Protein AF-A0A1A3BM52-F1 (afdb_monomer_lite)

Foldseek 3Di:
DDDDDDDDVVVVVVVLVVLVVVLVVLVVVLVVCLCVQLVDDQPDPDPVSVVVSNVRNVVSVVVSVVSVVVSVVSD

Secondary structure (DSSP, 8-state):
-PPP----HHHHHHHHHHHHHHHHHHHHHHHHHHHHHHSPPPSSSSHHHHHHHHHHHHHHHHHHHHHHHHHHHT-

Organism: Mycobacterium asiaticum (NCBI:txid1790)

pLDDT: mean 92.04, std 10.49, range [49.97, 98.38]

Structure (mmCIF, N/CA/C/O backbone):
data_AF-A0A1A3BM52-F1
#
_entry.id   AF-A0A1A3BM52-F1
#
loop_
_atom_site.group_PDB
_atom_site.id
_atom_site.type_symbol
_atom_site.label_atom_id
_atom_site.label_alt_id
_atom_site.label_comp_id
_atom_site.label_asym_id
_atom_site.label_entity_id
_atom_site.label_seq_id
_atom_site.pdbx_PDB_ins_code
_atom_site.Cartn_x
_atom_site.Cartn_y
_atom_site.Cartn_z
_atom_site.occupancy
_atom_site.B_iso_or_equiv
_atom_site.auth_seq_id
_atom_site.auth_comp_id
_atom_site.auth_asym_id
_atom_site.auth_atom_id
_atom_site.pdbx_PDB_model_num
ATOM 1 N N . MET A 1 1 ? 20.908 26.470 -38.632 1.00 49.97 1 MET A N 1
ATOM 2 C CA . MET A 1 1 ? 21.561 25.416 -37.827 1.00 49.97 1 MET A CA 1
ATOM 3 C C . MET A 1 1 ? 20.525 24.335 -37.571 1.00 49.97 1 MET A C 1
ATOM 5 O O . MET A 1 1 ? 19.570 24.599 -36.856 1.00 49.97 1 MET A O 1
ATOM 9 N N . SER A 1 2 ? 20.631 23.181 -38.231 1.00 53.66 2 SER A N 1
ATOM 10 C CA . SER A 1 2 ? 19.754 22.03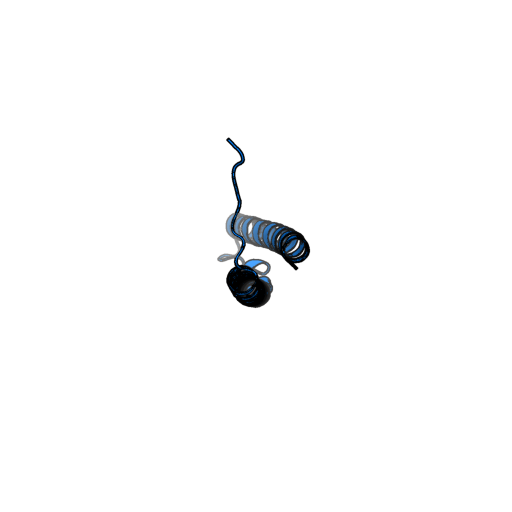5 -37.971 1.00 53.66 2 SER A CA 1
ATOM 11 C C . SER A 1 2 ? 20.235 21.324 -36.706 1.00 53.66 2 SER A C 1
ATOM 13 O O . SER A 1 2 ? 21.391 20.910 -36.640 1.00 53.66 2 SER A O 1
ATOM 15 N N . SER A 1 3 ? 19.370 21.205 -35.701 1.00 66.56 3 SER A N 1
ATOM 16 C CA . SER A 1 3 ? 19.618 20.319 -34.562 1.00 66.56 3 SER A CA 1
ATOM 17 C C . SER A 1 3 ? 19.423 18.876 -35.029 1.00 66.56 3 SER A C 1
ATOM 19 O O . SER A 1 3 ? 18.364 18.548 -35.564 1.00 66.56 3 SER A O 1
ATOM 21 N N . PHE A 1 4 ? 20.440 18.031 -34.867 1.00 64.19 4 PHE A N 1
ATOM 22 C CA . PHE A 1 4 ? 20.324 16.591 -35.078 1.00 64.19 4 PHE A CA 1
ATOM 23 C C . PHE A 1 4 ? 20.114 15.927 -33.718 1.00 64.19 4 PHE A C 1
ATOM 25 O O . PHE A 1 4 ? 20.981 15.999 -32.849 1.00 64.19 4 PHE A O 1
ATOM 32 N N . VAL A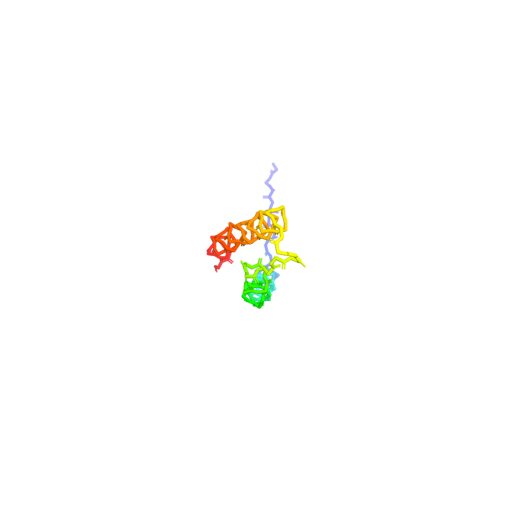 1 5 ? 18.962 15.285 -33.530 1.00 66.38 5 VAL A N 1
ATOM 33 C CA . VAL A 1 5 ? 18.729 14.394 -32.389 1.00 66.38 5 VAL A CA 1
ATOM 34 C C . VAL A 1 5 ? 19.309 13.033 -32.759 1.00 66.38 5 VAL A C 1
ATOM 36 O O . VAL A 1 5 ? 18.813 12.374 -33.670 1.00 66.38 5 VAL A O 1
ATOM 39 N N . ILE A 1 6 ? 20.378 12.621 -32.079 1.00 71.94 6 ILE A N 1
ATOM 40 C CA . ILE A 1 6 ? 20.905 11.257 -32.179 1.00 71.94 6 ILE A CA 1
ATOM 41 C C . ILE A 1 6 ? 20.079 10.395 -31.227 1.00 71.94 6 ILE A C 1
ATOM 43 O O . ILE A 1 6 ? 20.121 10.590 -30.014 1.00 71.94 6 ILE A O 1
ATOM 47 N N . ILE A 1 7 ? 19.310 9.461 -31.779 1.00 71.00 7 ILE A N 1
ATOM 48 C CA . ILE A 1 7 ? 18.543 8.481 -31.010 1.00 71.00 7 ILE A CA 1
ATOM 49 C C . ILE A 1 7 ? 19.344 7.177 -31.014 1.00 71.00 7 ILE A C 1
ATOM 51 O O . ILE A 1 7 ? 19.786 6.745 -32.076 1.00 71.00 7 ILE A O 1
ATOM 55 N N . ALA A 1 8 ? 19.524 6.557 -29.847 1.00 85.31 8 ALA A N 1
ATOM 56 C CA . ALA A 1 8 ? 20.063 5.204 -29.707 1.00 85.31 8 ALA A CA 1
ATOM 57 C C . ALA A 1 8 ? 18.902 4.252 -29.347 1.00 85.31 8 ALA A C 1
ATOM 59 O O . ALA A 1 8 ? 18.520 4.191 -28.171 1.00 85.31 8 ALA A O 1
ATOM 60 N N . PRO A 1 9 ? 18.288 3.561 -30.329 1.00 85.12 9 PRO A N 1
ATOM 61 C CA . PRO A 1 9 ? 17.103 2.721 -30.117 1.00 85.12 9 PRO A CA 1
ATOM 62 C C . PRO A 1 9 ? 17.266 1.673 -29.009 1.00 85.12 9 PRO A C 1
ATOM 64 O O . PRO A 1 9 ? 16.331 1.385 -28.272 1.00 85.12 9 PRO A O 1
ATOM 67 N N . GLU A 1 10 ? 18.471 1.151 -28.837 1.00 88.31 10 GLU A N 1
ATOM 68 C CA . GLU A 1 10 ? 18.854 0.117 -27.880 1.00 88.31 10 GLU A CA 1
ATOM 69 C C . GLU A 1 10 ? 18.803 0.648 -26.442 1.00 88.31 10 GLU A C 1
ATOM 71 O O . GLU A 1 10 ? 18.383 -0.062 -25.524 1.00 88.31 10 GLU A O 1
ATOM 76 N N . ILE A 1 11 ? 19.153 1.925 -26.251 1.00 89.81 11 ILE A N 1
ATOM 77 C CA . ILE A 1 11 ? 19.021 2.614 -24.962 1.00 89.81 11 ILE A CA 1
ATOM 78 C C . ILE A 1 11 ? 17.538 2.820 -24.643 1.00 89.81 11 ILE A C 1
ATOM 80 O O . ILE A 1 11 ? 17.116 2.556 -23.520 1.00 89.81 11 ILE A O 1
ATOM 84 N N . LEU A 1 12 ? 16.729 3.222 -25.629 1.00 90.81 12 LEU A N 1
ATOM 85 C CA . LEU A 1 12 ? 15.280 3.361 -25.449 1.00 90.81 12 LEU A CA 1
ATOM 86 C C . LEU A 1 12 ? 14.602 2.015 -25.162 1.00 90.81 12 LEU A C 1
ATOM 88 O O . LEU A 1 12 ? 13.725 1.941 -24.306 1.00 90.81 12 LEU A O 1
ATOM 92 N N . SER A 1 13 ? 15.037 0.944 -25.828 1.00 92.00 13 SER A N 1
ATOM 93 C CA . SER A 1 13 ? 14.554 -0.415 -25.586 1.00 92.00 13 SER A CA 1
ATOM 94 C C . SER A 1 13 ? 14.863 -0.860 -24.159 1.00 92.00 13 SER A C 1
ATOM 96 O O . SER A 1 13 ? 13.966 -1.325 -23.459 1.00 92.00 13 SER A O 1
ATOM 98 N N . THR A 1 14 ? 16.103 -0.666 -23.703 1.00 94.00 14 THR A N 1
ATOM 99 C CA . THR A 1 14 ? 16.509 -0.979 -22.323 1.00 94.00 14 THR A CA 1
ATOM 100 C C . THR A 1 14 ? 15.687 -0.177 -21.317 1.00 94.00 14 THR A C 1
ATOM 102 O O . THR A 1 14 ? 15.055 -0.761 -20.443 1.00 94.00 14 THR A O 1
ATOM 105 N N . ALA A 1 15 ? 15.578 1.140 -21.510 1.00 93.06 15 ALA A N 1
ATOM 106 C CA . ALA A 1 15 ? 14.788 2.002 -20.636 1.00 93.06 15 ALA A CA 1
ATOM 107 C C . ALA A 1 15 ? 13.307 1.584 -20.584 1.00 93.06 15 ALA A C 1
ATOM 109 O O . ALA A 1 15 ? 12.698 1.587 -19.518 1.00 93.06 15 ALA A O 1
ATOM 110 N N . SER A 1 16 ? 12.719 1.173 -21.714 1.00 93.38 16 SER A N 1
ATOM 111 C CA . SER A 1 16 ? 11.339 0.674 -21.745 1.00 93.38 16 SER A CA 1
ATOM 112 C C . SER A 1 16 ? 11.165 -0.635 -20.963 1.00 93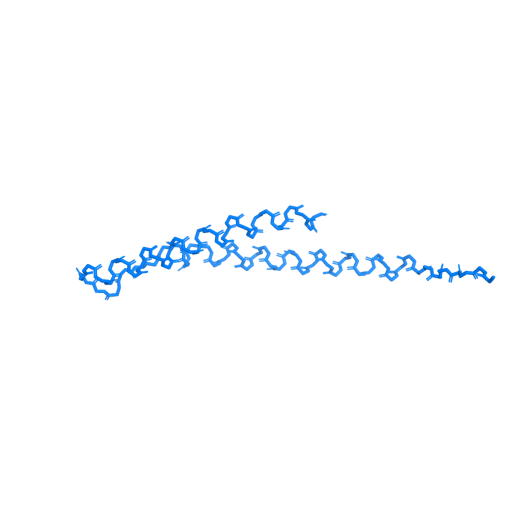.38 16 SER A C 1
ATOM 114 O O . SER A 1 16 ? 10.151 -0.821 -20.288 1.00 93.38 16 SER A O 1
ATOM 116 N N . ALA A 1 17 ? 12.158 -1.529 -21.009 1.00 94.25 17 ALA A N 1
ATOM 117 C CA . ALA A 1 17 ? 12.151 -2.772 -20.248 1.00 94.25 17 ALA A CA 1
ATOM 118 C C . ALA A 1 17 ? 12.282 -2.503 -18.740 1.00 94.25 17 ALA A C 1
ATOM 120 O O . ALA A 1 17 ? 11.534 -3.086 -17.952 1.00 94.25 17 ALA A O 1
ATOM 121 N N . ASP A 1 18 ? 13.153 -1.570 -18.351 1.00 95.62 18 ASP A N 1
ATOM 122 C CA . ASP A 1 18 ? 13.320 -1.148 -16.958 1.00 95.62 18 ASP A CA 1
ATOM 123 C C . ASP A 1 18 ? 12.027 -0.539 -16.401 1.00 95.62 18 ASP A C 1
ATOM 125 O O . ASP A 1 18 ? 11.574 -0.920 -15.320 1.00 95.62 18 ASP A O 1
ATOM 129 N N . LEU A 1 19 ? 11.375 0.349 -17.163 1.00 94.19 19 LEU A N 1
ATOM 130 C CA . LEU A 1 19 ? 10.092 0.945 -16.777 1.00 94.19 19 LEU A 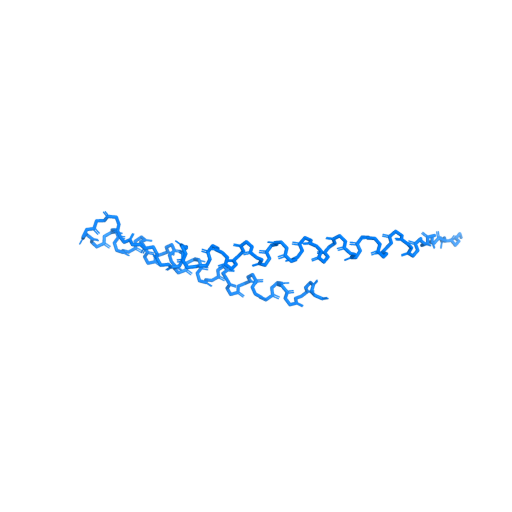CA 1
ATOM 131 C C . LEU A 1 19 ? 8.996 -0.112 -16.595 1.00 94.19 19 LEU A C 1
ATOM 133 O O . LEU A 1 19 ? 8.254 -0.054 -15.613 1.00 94.19 19 LEU A O 1
ATOM 137 N N . ARG A 1 20 ? 8.927 -1.120 -17.474 1.00 94.00 20 ARG A N 1
ATOM 138 C CA . ARG A 1 20 ? 8.006 -2.260 -17.310 1.00 94.00 20 ARG A CA 1
ATOM 139 C C . ARG A 1 20 ? 8.303 -3.063 -16.046 1.00 94.00 20 ARG A C 1
ATOM 141 O O . ARG A 1 20 ? 7.374 -3.450 -15.335 1.00 94.00 20 ARG A O 1
ATOM 148 N N . GLY A 1 21 ? 9.581 -3.294 -15.746 1.00 95.75 21 GLY A N 1
ATOM 149 C CA . GLY A 1 21 ? 10.012 -3.966 -14.519 1.00 95.75 21 GLY A CA 1
ATOM 150 C C . GLY A 1 21 ? 9.578 -3.207 -13.263 1.00 95.75 21 GLY A C 1
ATOM 151 O O . GLY A 1 21 ? 8.964 -3.790 -12.366 1.00 95.75 21 GLY A O 1
ATOM 152 N N . ILE A 1 22 ? 9.817 -1.894 -13.233 1.00 95.12 22 ILE A N 1
ATOM 153 C CA . ILE A 1 22 ? 9.392 -1.006 -12.142 1.00 95.12 22 ILE A CA 1
ATOM 154 C C . ILE A 1 22 ? 7.865 -1.017 -12.003 1.00 95.12 22 ILE A C 1
ATOM 156 O O . ILE A 1 22 ? 7.357 -1.239 -10.905 1.00 95.12 22 ILE A O 1
ATOM 160 N N . GLY A 1 23 ? 7.126 -0.846 -13.103 1.00 94.50 23 GLY A N 1
ATOM 161 C CA . GLY A 1 23 ? 5.661 -0.870 -13.101 1.00 94.50 23 GLY A CA 1
ATOM 162 C C . GLY A 1 23 ? 5.099 -2.180 -12.545 1.00 94.50 23 GLY A C 1
ATOM 163 O O . GLY A 1 23 ? 4.203 -2.169 -11.700 1.00 94.50 23 GLY A O 1
ATOM 164 N N . SER A 1 24 ? 5.685 -3.318 -12.931 1.00 95.62 24 SER A N 1
ATOM 165 C CA . SER A 1 24 ? 5.320 -4.630 -12.388 1.00 95.62 24 SER A CA 1
ATOM 166 C C . SER A 1 24 ? 5.560 -4.728 -10.878 1.00 95.62 24 SER A C 1
ATOM 168 O O . SER A 1 24 ? 4.688 -5.201 -10.147 1.00 95.62 24 SER A O 1
ATOM 170 N N . ALA A 1 25 ? 6.719 -4.273 -10.392 1.00 97.06 25 ALA A N 1
ATOM 171 C CA . ALA A 1 25 ? 7.041 -4.292 -8.966 1.00 97.06 25 ALA A CA 1
ATOM 172 C C . ALA A 1 25 ? 6.081 -3.409 -8.151 1.00 97.06 25 ALA A C 1
ATOM 174 O O . ALA A 1 25 ? 5.583 -3.827 -7.105 1.00 97.06 25 ALA A O 1
ATOM 175 N N . VAL A 1 26 ? 5.757 -2.218 -8.663 1.00 95.81 26 VAL A N 1
ATOM 176 C CA . VAL A 1 26 ? 4.810 -1.288 -8.031 1.00 95.81 26 VAL A CA 1
ATOM 177 C C . VAL A 1 26 ? 3.402 -1.881 -7.972 1.00 95.81 26 VAL A C 1
ATOM 179 O O . VAL A 1 26 ? 2.752 -1.795 -6.928 1.00 95.81 26 VAL A O 1
ATOM 182 N N . ARG A 1 27 ? 2.922 -2.525 -9.045 1.00 95.69 27 ARG A N 1
ATOM 183 C CA . ARG A 1 27 ? 1.617 -3.210 -9.042 1.00 95.69 27 ARG A CA 1
ATOM 184 C C . ARG A 1 27 ? 1.560 -4.332 -8.009 1.00 95.69 27 ARG A C 1
ATOM 186 O O . ARG A 1 27 ? 0.587 -4.420 -7.264 1.00 95.69 27 ARG A O 1
ATOM 193 N N . ALA A 1 28 ? 2.607 -5.153 -7.930 1.00 96.88 28 ALA A N 1
ATOM 194 C CA . ALA A 1 28 ? 2.684 -6.235 -6.952 1.00 96.88 28 ALA A CA 1
ATOM 195 C C . ALA A 1 28 ? 2.658 -5.704 -5.508 1.00 96.88 28 ALA A C 1
ATOM 197 O O . ALA A 1 28 ? 1.917 -6.224 -4.674 1.00 96.88 28 ALA A O 1
ATOM 198 N N . ALA A 1 29 ? 3.405 -4.632 -5.225 1.00 97.31 29 ALA A N 1
ATOM 199 C CA . ALA A 1 29 ? 3.411 -3.990 -3.913 1.00 97.31 29 ALA A CA 1
ATOM 200 C C . ALA A 1 29 ? 2.039 -3.395 -3.544 1.00 97.31 29 ALA A C 1
ATOM 202 O O . ALA A 1 29 ? 1.563 -3.599 -2.428 1.00 97.31 29 ALA A O 1
ATOM 203 N N . ASN A 1 30 ? 1.371 -2.718 -4.487 1.00 96.81 30 ASN A N 1
ATOM 204 C CA . ASN A 1 30 ? 0.023 -2.178 -4.280 1.00 96.81 30 ASN A CA 1
ATOM 205 C C . ASN A 1 30 ? -0.990 -3.283 -3.958 1.00 96.81 30 ASN A C 1
ATOM 207 O O . ASN A 1 30 ? -1.752 -3.150 -2.999 1.00 96.81 30 ASN A O 1
ATOM 211 N N . ALA A 1 31 ? -0.960 -4.387 -4.712 1.00 96.12 31 ALA A N 1
ATOM 212 C CA . ALA A 1 31 ? -1.832 -5.535 -4.479 1.00 96.12 31 ALA A CA 1
ATOM 213 C C . ALA A 1 31 ? -1.586 -6.166 -3.099 1.00 96.12 31 ALA A C 1
ATOM 215 O O . ALA A 1 31 ? -2.539 -6.429 -2.367 1.00 96.12 31 ALA A O 1
ATOM 216 N N . ALA A 1 32 ? -0.319 -6.342 -2.710 1.00 97.75 32 ALA A N 1
ATOM 217 C CA . ALA A 1 32 ? 0.046 -6.877 -1.399 1.00 97.75 32 ALA A CA 1
ATOM 218 C C . ALA A 1 32 ? -0.418 -5.977 -0.237 1.00 97.75 32 ALA A C 1
ATOM 220 O O . ALA A 1 32 ? -0.828 -6.478 0.808 1.00 97.75 32 ALA A O 1
ATOM 221 N N . ALA A 1 33 ? -0.391 -4.654 -0.420 1.00 97.50 33 ALA A N 1
ATOM 222 C CA . ALA A 1 33 ? -0.799 -3.687 0.599 1.00 97.50 33 ALA A CA 1
ATOM 223 C C . ALA A 1 33 ? -2.321 -3.445 0.663 1.00 97.50 33 ALA A C 1
ATOM 225 O O . ALA A 1 33 ? -2.809 -2.900 1.655 1.00 97.50 33 ALA A O 1
ATOM 226 N N . SER A 1 34 ? -3.077 -3.828 -0.372 1.00 97.00 34 SER A N 1
ATOM 227 C CA . SER A 1 34 ? -4.484 -3.442 -0.549 1.00 97.00 34 SER A CA 1
ATOM 228 C C . SER A 1 34 ? -5.362 -3.814 0.645 1.00 97.00 34 SER A C 1
ATOM 230 O O . SER A 1 34 ? -5.962 -2.942 1.272 1.00 97.00 34 SER A O 1
ATOM 232 N N . ILE A 1 35 ? -5.384 -5.091 1.029 1.00 96.62 35 ILE A N 1
ATOM 233 C CA . ILE A 1 35 ? -6.234 -5.562 2.132 1.00 96.62 35 ILE A CA 1
ATOM 234 C C . ILE A 1 35 ? -5.770 -4.965 3.464 1.00 96.62 35 ILE A C 1
ATOM 236 O O . ILE A 1 35 ? -6.582 -4.444 4.223 1.00 96.62 35 ILE A O 1
ATOM 240 N N . ALA A 1 36 ? -4.460 -4.984 3.723 1.00 97.31 36 ALA A N 1
ATOM 241 C CA . ALA A 1 36 ? -3.890 -4.530 4.991 1.00 97.31 36 ALA A CA 1
ATOM 242 C C . ALA A 1 36 ? -4.157 -3.043 5.283 1.00 97.31 36 ALA A C 1
ATOM 244 O O . ALA A 1 36 ? -4.229 -2.648 6.443 1.00 97.31 36 ALA A O 1
ATOM 245 N N . THR A 1 37 ? -4.302 -2.223 4.240 1.00 97.38 37 THR A N 1
ATOM 246 C CA . THR A 1 37 ? -4.532 -0.776 4.368 1.00 97.38 37 THR A CA 1
ATOM 247 C C . THR A 1 37 ? -6.004 -0.383 4.266 1.00 97.38 37 THR A C 1
ATOM 249 O O . THR A 1 37 ? -6.402 0.609 4.866 1.00 97.38 37 THR A O 1
ATOM 252 N N . THR A 1 38 ? -6.834 -1.156 3.560 1.00 97.62 38 THR A N 1
ATOM 253 C CA . THR A 1 38 ? -8.277 -0.873 3.426 1.00 97.62 38 THR A CA 1
ATOM 254 C C . THR A 1 38 ? -9.115 -1.451 4.564 1.00 97.62 38 THR A C 1
ATOM 256 O O . THR A 1 38 ? -10.163 -0.900 4.891 1.00 97.62 38 THR A O 1
ATOM 259 N N . GLN A 1 39 ? -8.659 -2.536 5.196 1.00 96.69 39 GLN A N 1
ATOM 260 C CA . GLN A 1 39 ? -9.378 -3.234 6.266 1.00 96.69 39 GLN A CA 1
ATOM 261 C C . GLN A 1 39 ? -8.727 -2.999 7.633 1.00 96.69 39 GLN A C 1
ATOM 263 O O . GLN A 1 39 ? -8.409 -3.936 8.366 1.00 96.69 39 GLN A O 1
ATOM 268 N N . ILE A 1 40 ? -8.502 -1.731 7.973 1.00 96.81 40 ILE A N 1
ATOM 269 C CA . ILE A 1 40 ? -7.933 -1.353 9.267 1.00 96.81 40 ILE A CA 1
ATOM 270 C C . ILE A 1 40 ? -8.977 -1.586 10.363 1.00 96.81 40 ILE A C 1
ATOM 272 O O . ILE A 1 40 ? -10.085 -1.056 10.312 1.00 96.81 40 ILE A O 1
ATOM 276 N N . ALA A 1 41 ? -8.612 -2.373 11.373 1.00 97.12 41 ALA A N 1
ATOM 277 C CA . ALA A 1 41 ? -9.426 -2.539 12.568 1.00 97.12 41 ALA A CA 1
ATOM 278 C C . ALA A 1 41 ? -9.330 -1.295 13.465 1.00 97.12 41 ALA A C 1
ATOM 280 O O . ALA A 1 41 ? -8.259 -0.702 13.612 1.00 97.12 41 ALA A O 1
ATOM 281 N N . ALA A 1 42 ? -10.442 -0.923 14.103 1.00 97.19 42 ALA A N 1
ATOM 282 C CA . ALA A 1 42 ? -10.437 0.117 15.125 1.00 97.19 42 ALA A CA 1
ATOM 283 C C . ALA A 1 42 ? -9.536 -0.299 16.301 1.00 97.19 42 ALA A C 1
ATOM 285 O O . ALA A 1 42 ? -9.614 -1.429 16.784 1.00 97.19 42 ALA A O 1
ATOM 286 N N . ALA A 1 43 ? -8.685 0.619 16.766 1.00 96.50 43 ALA A N 1
ATOM 287 C CA . ALA A 1 43 ? -7.765 0.359 17.877 1.00 96.50 43 ALA A CA 1
ATOM 288 C C . ALA A 1 43 ? -8.490 0.191 19.227 1.00 96.50 43 ALA A C 1
ATOM 290 O O . ALA A 1 43 ? -7.976 -0.463 20.134 1.00 96.50 43 ALA A O 1
ATOM 291 N N . GLY A 1 44 ? -9.683 0.772 19.348 1.00 96.38 44 GLY A N 1
ATOM 292 C CA . GLY A 1 44 ? -10.557 0.707 20.511 1.00 96.38 44 GLY A CA 1
ATOM 293 C C . GLY A 1 44 ? -12.027 0.605 20.109 1.00 96.38 44 GLY A C 1
ATOM 294 O O . GLY A 1 44 ? -12.378 0.727 18.936 1.00 96.38 44 GLY A O 1
ATOM 295 N N . ALA A 1 45 ? -12.890 0.371 21.100 1.00 97.06 45 ALA A N 1
ATOM 296 C CA . ALA A 1 45 ? -14.340 0.261 20.913 1.00 97.06 45 ALA A CA 1
ATOM 297 C C . ALA A 1 45 ? -15.061 1.623 20.879 1.00 97.06 45 ALA A C 1
ATOM 299 O O . ALA A 1 45 ? -16.286 1.670 20.798 1.00 97.06 45 ALA A O 1
ATOM 300 N N . ASP A 1 46 ? -14.318 2.721 20.997 1.00 98.38 46 ASP A N 1
ATOM 301 C CA . ASP A 1 46 ? -14.858 4.070 20.977 1.00 9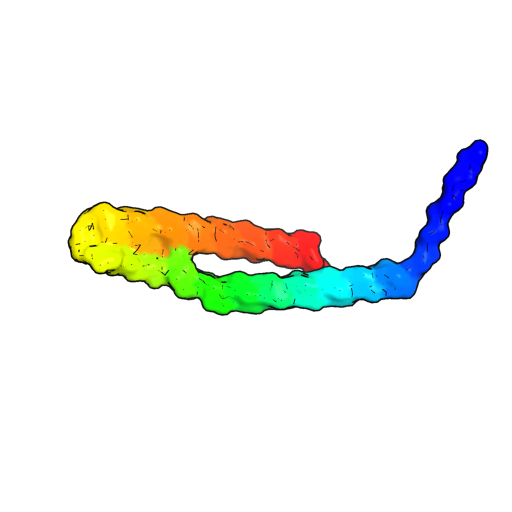8.38 46 ASP A CA 1
ATOM 302 C C . ASP A 1 46 ? -15.108 4.576 19.548 1.00 98.38 46 ASP A C 1
ATOM 304 O O . ASP A 1 46 ? -14.522 4.120 18.561 1.00 98.38 46 ASP A O 1
ATOM 308 N N . GLU A 1 47 ? -15.982 5.571 19.454 1.00 97.50 47 GLU A N 1
ATOM 309 C CA . GLU A 1 47 ? -16.408 6.165 18.188 1.00 97.50 47 GLU A CA 1
ATOM 310 C C . GLU A 1 47 ? -15.257 6.861 17.445 1.00 97.50 47 GLU A C 1
ATOM 312 O O . GLU A 1 47 ? -15.251 6.881 16.214 1.00 97.50 47 GLU A O 1
ATOM 317 N N . VAL A 1 48 ? -14.253 7.387 18.159 1.00 98.06 48 VAL A N 1
ATOM 318 C CA . VAL A 1 48 ? -13.101 8.066 17.546 1.00 98.06 48 VAL A CA 1
ATOM 319 C C . VAL A 1 48 ? -12.181 7.047 16.876 1.00 98.06 48 VAL A C 1
ATOM 321 O O . VAL A 1 48 ? -11.772 7.251 15.732 1.00 98.06 48 VAL A O 1
ATOM 324 N N . SER A 1 49 ? -11.907 5.920 17.534 1.00 98.31 49 SER A N 1
ATOM 325 C CA . SER A 1 49 ? -11.156 4.800 16.960 1.00 98.31 49 SER A CA 1
ATOM 326 C C . SER A 1 49 ? -11.840 4.230 15.717 1.00 98.31 49 SER A C 1
ATOM 328 O O . SER A 1 49 ? -11.171 3.964 14.715 1.00 98.31 49 SER A O 1
ATOM 330 N N . ALA A 1 50 ? -13.167 4.076 15.754 1.00 98.12 50 ALA A N 1
ATOM 331 C CA . ALA A 1 50 ? -13.944 3.625 14.602 1.00 98.12 50 ALA A CA 1
ATOM 332 C C . ALA A 1 50 ? -13.892 4.636 13.443 1.00 98.12 50 ALA A C 1
ATOM 334 O O . ALA A 1 50 ? -13.656 4.251 12.295 1.00 98.12 50 ALA A O 1
ATOM 335 N N . ALA A 1 51 ? -14.048 5.931 13.738 1.00 98.12 51 ALA A N 1
ATOM 336 C CA . ALA A 1 51 ? -13.970 6.988 12.735 1.00 98.12 51 ALA A CA 1
ATOM 337 C C . ALA A 1 51 ? -12.584 7.056 12.075 1.00 98.12 51 ALA A C 1
ATOM 339 O O . ALA A 1 51 ? -12.494 7.134 10.852 1.00 98.12 51 ALA A O 1
ATOM 340 N N . LEU A 1 52 ? -11.501 6.970 12.856 1.00 98.00 52 LEU A N 1
ATOM 341 C CA . LEU A 1 52 ? -10.134 6.980 12.326 1.00 98.00 52 LEU A CA 1
ATOM 342 C C . LEU A 1 52 ? -9.850 5.767 11.437 1.00 98.00 52 LEU A C 1
ATOM 344 O O . LEU A 1 52 ? -9.304 5.937 10.347 1.00 98.00 52 LEU A O 1
ATOM 348 N N . ALA A 1 53 ? -10.252 4.564 11.856 1.00 98.31 53 ALA A N 1
ATOM 349 C CA . ALA A 1 53 ? -10.135 3.367 11.023 1.00 98.31 53 ALA A CA 1
ATOM 350 C C . ALA A 1 53 ? -10.875 3.537 9.683 1.00 98.31 53 ALA A C 1
ATOM 352 O O . ALA A 1 53 ? -10.328 3.207 8.630 1.00 98.31 53 ALA A O 1
ATOM 353 N N . GLY A 1 54 ? -12.071 4.138 9.712 1.00 98.12 54 GLY A N 1
ATOM 354 C CA . GLY A 1 54 ? -12.833 4.484 8.512 1.00 98.12 54 GLY A CA 1
ATOM 355 C C . GLY A 1 54 ? -12.122 5.490 7.601 1.00 98.12 54 GLY A C 1
ATOM 356 O O . GLY A 1 54 ? -12.057 5.272 6.394 1.00 98.12 54 GLY A O 1
ATOM 357 N N . VAL A 1 55 ? -11.539 6.558 8.159 1.00 98.06 55 VAL A N 1
ATOM 358 C CA . VAL A 1 55 ? -10.785 7.564 7.387 1.00 98.06 55 VAL A CA 1
ATOM 359 C C . VAL A 1 55 ? -9.573 6.936 6.698 1.00 98.06 55 VAL A C 1
ATOM 361 O O . VAL A 1 55 ? -9.383 7.132 5.498 1.00 98.06 55 VAL A O 1
ATOM 364 N N . PHE A 1 56 ? -8.767 6.156 7.423 1.00 98.06 56 PHE A N 1
ATOM 365 C CA . PHE A 1 56 ? -7.580 5.528 6.838 1.00 98.06 56 PHE A CA 1
ATOM 366 C C . PHE A 1 56 ? -7.937 4.454 5.804 1.00 98.06 56 PHE A C 1
ATOM 368 O O . PHE A 1 56 ? -7.325 4.422 4.736 1.00 98.06 56 PHE A O 1
ATOM 375 N N . GLY A 1 57 ? -8.951 3.626 6.073 1.00 98.31 57 GLY A N 1
ATOM 376 C CA . GLY A 1 57 ? -9.441 2.637 5.111 1.00 98.31 57 GLY A CA 1
ATOM 377 C C . GLY A 1 57 ? -10.015 3.282 3.844 1.00 98.31 57 GLY A C 1
ATOM 378 O O . GLY A 1 57 ? -9.747 2.814 2.737 1.00 98.31 57 GLY A O 1
ATOM 379 N N . GLY A 1 58 ? -10.736 4.398 3.992 1.00 98.25 58 GLY A N 1
ATOM 380 C CA . GLY A 1 58 ? -11.248 5.196 2.877 1.00 98.25 58 GLY A CA 1
ATOM 381 C C . GLY A 1 58 ? -10.130 5.783 2.016 1.00 98.25 58 GLY A C 1
ATOM 382 O O . GLY A 1 58 ? -10.126 5.590 0.801 1.00 98.25 58 GLY A O 1
ATOM 383 N N . PHE A 1 59 ? -9.124 6.403 2.639 1.00 98.31 59 PHE A N 1
ATOM 384 C CA . PHE A 1 59 ? -7.950 6.914 1.925 1.00 98.31 59 PHE A CA 1
ATOM 385 C C . PHE A 1 59 ? -7.203 5.802 1.174 1.00 98.31 59 PHE A C 1
ATOM 387 O O . PHE A 1 59 ? -6.806 5.981 0.024 1.00 98.31 59 PHE A O 1
ATOM 394 N N . ALA A 1 60 ? -7.045 4.627 1.791 1.00 98.12 60 ALA A N 1
ATOM 395 C CA . ALA A 1 60 ? -6.436 3.477 1.134 1.00 98.12 60 ALA A CA 1
ATOM 396 C C . ALA A 1 60 ? -7.246 3.010 -0.087 1.00 98.12 60 ALA A C 1
ATOM 398 O O . ALA A 1 60 ? -6.658 2.677 -1.114 1.00 98.12 60 ALA A O 1
ATOM 399 N N . ALA A 1 61 ? -8.580 3.017 -0.016 1.00 98.19 61 ALA A N 1
ATOM 400 C CA . ALA A 1 61 ? -9.430 2.645 -1.144 1.00 98.19 61 ALA A CA 1
ATOM 401 C C . ALA A 1 61 ? -9.292 3.630 -2.319 1.00 98.19 61 ALA A C 1
ATOM 403 O O . ALA A 1 61 ? -9.141 3.202 -3.466 1.00 98.19 61 ALA A O 1
ATOM 404 N N . GLU A 1 62 ? -9.273 4.935 -2.039 1.00 98.25 62 GLU A N 1
ATOM 405 C CA . GLU A 1 62 ? -9.032 5.975 -3.048 1.00 98.25 62 GLU A CA 1
ATOM 406 C C . GLU A 1 62 ? -7.641 5.840 -3.677 1.00 98.25 62 GLU A C 1
ATOM 408 O O . GLU A 1 62 ? -7.502 5.878 -4.902 1.00 98.25 62 GLU A O 1
ATOM 413 N N . TYR A 1 63 ? -6.617 5.605 -2.852 1.00 97.94 63 TYR A N 1
ATOM 414 C CA . TYR A 1 63 ? -5.257 5.360 -3.321 1.00 97.94 63 TYR A CA 1
ATOM 415 C C . TYR A 1 63 ? -5.187 4.145 -4.254 1.00 97.94 63 TYR A C 1
ATOM 417 O O . TYR A 1 63 ? -4.600 4.235 -5.329 1.00 97.94 63 TYR A O 1
ATOM 425 N N . GLN A 1 64 ? -5.826 3.026 -3.900 1.00 98.00 64 GLN A N 1
ATOM 426 C CA . GLN A 1 64 ? -5.847 1.823 -4.740 1.00 98.00 64 GLN A CA 1
ATOM 427 C C . GLN A 1 64 ? -6.557 2.071 -6.080 1.00 98.00 64 GLN A C 1
ATOM 429 O O . GLN A 1 64 ? -6.075 1.626 -7.125 1.00 98.00 64 GLN A O 1
ATOM 434 N N . ALA A 1 65 ? -7.661 2.825 -6.076 1.00 96.69 65 ALA A N 1
ATOM 435 C CA . ALA A 1 65 ? -8.366 3.202 -7.299 1.00 96.69 65 ALA A CA 1
ATOM 436 C C . ALA A 1 65 ? -7.501 4.083 -8.218 1.00 96.69 65 ALA A C 1
ATOM 438 O O . ALA A 1 65 ? -7.464 3.864 -9.431 1.00 96.69 65 ALA A O 1
ATOM 439 N N . LEU A 1 66 ? -6.770 5.045 -7.648 1.00 96.56 66 LEU A N 1
ATOM 440 C CA . LEU A 1 66 ? -5.837 5.890 -8.391 1.00 96.56 66 LEU A CA 1
ATOM 441 C C . LEU A 1 66 ? -4.642 5.085 -8.927 1.00 96.56 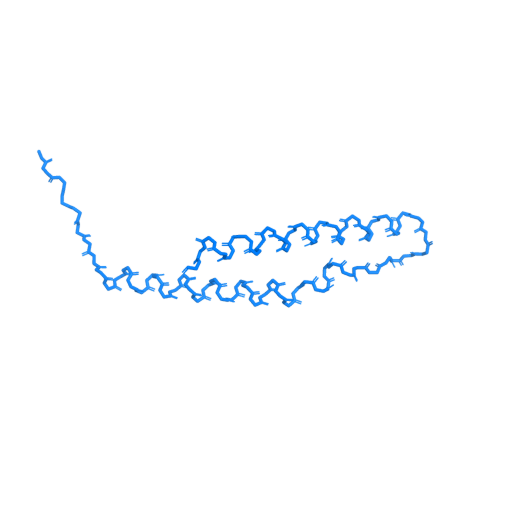66 LEU A C 1
ATOM 443 O O . LEU A 1 66 ? -4.306 5.201 -10.105 1.00 96.56 66 LEU A O 1
ATOM 447 N N . SER A 1 67 ? -4.032 4.234 -8.100 1.00 95.12 67 SER A N 1
ATOM 448 C CA . SER A 1 67 ? -2.921 3.361 -8.497 1.00 95.12 67 SER A CA 1
ATOM 449 C C . SER A 1 67 ? -3.296 2.455 -9.673 1.00 95.12 67 SER A C 1
ATOM 451 O O . SER A 1 67 ? -2.483 2.261 -10.577 1.00 95.12 67 SER A O 1
ATOM 453 N N . ALA A 1 68 ? -4.531 1.943 -9.713 1.00 93.75 68 ALA A N 1
ATOM 454 C CA . ALA A 1 68 ? -5.030 1.157 -10.841 1.00 93.75 68 ALA A CA 1
ATOM 455 C C . ALA A 1 68 ? -5.141 1.982 -12.137 1.00 93.75 68 ALA A C 1
ATOM 457 O O . ALA A 1 68 ? -4.771 1.495 -13.203 1.00 93.75 68 ALA A O 1
ATOM 458 N N . GLN A 1 69 ? -5.593 3.239 -12.062 1.00 95.19 69 GLN A N 1
ATOM 459 C CA . GLN A 1 69 ? -5.657 4.132 -13.231 1.00 95.19 69 GLN A CA 1
ATOM 460 C C . GLN A 1 69 ? -4.261 4.479 -13.760 1.00 95.19 69 GLN A C 1
ATOM 462 O O . GLN A 1 69 ? -4.022 4.438 -14.966 1.00 95.19 69 GLN A O 1
ATOM 467 N N . ILE A 1 70 ? -3.324 4.775 -12.857 1.00 92.06 70 ILE A N 1
ATOM 468 C CA . ILE A 1 70 ? -1.932 5.079 -13.205 1.00 92.06 70 ILE A CA 1
ATOM 469 C C . ILE A 1 70 ? -1.253 3.863 -13.846 1.00 92.06 70 ILE A C 1
ATOM 471 O O . ILE A 1 70 ? -0.510 4.017 -14.812 1.00 92.06 70 ILE A O 1
ATOM 475 N N . ALA A 1 71 ? -1.526 2.652 -13.351 1.00 90.69 71 ALA A N 1
ATOM 476 C CA . ALA A 1 71 ? -0.979 1.430 -13.931 1.00 90.69 71 ALA A CA 1
ATOM 477 C C . ALA A 1 71 ? -1.370 1.257 -15.407 1.00 90.69 71 ALA A C 1
ATOM 479 O O . ALA A 1 71 ? -0.517 0.888 -16.204 1.00 90.69 71 ALA A O 1
ATOM 480 N N . VAL A 1 72 ? -2.616 1.583 -15.770 1.00 89.50 72 VAL A N 1
ATOM 481 C CA . VAL A 1 72 ? -3.093 1.537 -17.164 1.00 89.50 72 VAL A CA 1
ATOM 482 C C . VAL A 1 72 ? -2.421 2.602 -18.035 1.00 89.50 72 VAL A C 1
ATOM 484 O O . VAL A 1 72 ? -2.176 2.363 -19.210 1.00 89.50 72 VAL A O 1
ATOM 487 N N . PHE A 1 73 ? -2.107 3.775 -17.481 1.00 88.38 73 PHE A N 1
ATOM 488 C CA . PHE A 1 73 ? -1.428 4.842 -18.223 1.00 88.38 73 PHE A CA 1
ATOM 489 C C . PHE A 1 73 ? 0.028 4.495 -18.592 1.00 88.38 73 PHE A C 1
ATOM 491 O O . PHE A 1 73 ? 0.557 5.038 -19.561 1.00 88.38 73 PHE A O 1
ATOM 498 N N . HIS A 1 74 ? 0.678 3.618 -17.820 1.00 81.44 74 HIS A N 1
ATOM 499 C CA . HIS A 1 74 ? 2.094 3.265 -17.975 1.00 81.44 74 HIS A CA 1
ATOM 500 C C . HIS A 1 74 ? 2.357 1.858 -18.550 1.00 81.44 74 HIS A C 1
ATOM 502 O O . HIS A 1 74 ? 3.525 1.470 -18.635 1.00 81.44 74 HIS A O 1
ATOM 508 N N . ASP A 1 75 ? 1.318 1.104 -18.922 1.00 69.81 75 ASP A N 1
ATOM 509 C CA . ASP A 1 75 ? 1.444 -0.156 -19.680 1.00 69.81 75 ASP A CA 1
ATOM 510 C C . ASP A 1 75 ? 1.687 0.097 -21.182 1.00 69.81 75 ASP A C 1
ATOM 512 O O . ASP A 1 75 ? 2.508 -0.651 -21.777 1.00 69.81 75 ASP A O 1
#

Radius of gyration: 20.43 Å; chains: 1; bounding box: 38×32×59 Å

InterPro domains:
  IPR000084 PE-PGRS family, N-terminal [PF00934] (5-75)
  IPR038332 PPE superfamily [SSF140459] (9-75)

Sequence (75 aa):
MSSFVIIAPEILSTASADLRGIGSAVRAANAAASIATTQIAAAGADEVSAALAGVFGGFAAEYQALSAQIAVFHD